Protein AF-A0A3N1X9W5-F1 (afdb_monomer_lite)

Structure (mmCIF, N/CA/C/O backbone):
data_AF-A0A3N1X9W5-F1
#
_entry.id   AF-A0A3N1X9W5-F1
#
loop_
_atom_site.group_PDB
_atom_site.id
_atom_site.type_symbol
_atom_site.label_atom_id
_atom_site.label_alt_id
_atom_site.label_comp_id
_atom_site.label_asym_id
_atom_site.label_entity_id
_atom_site.label_seq_id
_atom_site.pdbx_PDB_ins_code
_atom_site.Cartn_x
_atom_site.Cartn_y
_atom_site.Cartn_z
_atom_site.occupancy
_atom_site.B_iso_or_equiv
_atom_site.auth_seq_id
_atom_site.auth_comp_id
_atom_site.auth_asym_id
_atom_site.auth_atom_id
_atom_site.pdbx_PDB_model_num
ATOM 1 N N . MET A 1 1 ? 20.742 -0.740 -44.675 1.00 38.31 1 MET A N 1
ATOM 2 C CA . MET A 1 1 ? 19.520 -1.118 -43.940 1.00 38.31 1 MET A CA 1
ATOM 3 C C . MET A 1 1 ? 19.762 -0.755 -42.490 1.00 38.31 1 MET A C 1
ATOM 5 O O . MET A 1 1 ? 20.451 -1.487 -41.797 1.00 38.31 1 MET A O 1
ATOM 9 N N . SER A 1 2 ? 19.345 0.444 -42.092 1.00 36.59 2 SER A N 1
ATOM 10 C CA . SER A 1 2 ? 19.542 0.941 -40.730 1.00 36.59 2 SER A CA 1
ATOM 11 C C . SER A 1 2 ? 18.348 0.511 -39.890 1.00 36.59 2 SER A C 1
ATOM 13 O O . SER A 1 2 ? 17.216 0.859 -40.216 1.00 36.59 2 SER A O 1
ATOM 15 N N . HIS A 1 3 ? 18.600 -0.279 -38.849 1.00 39.75 3 HIS A N 1
ATOM 16 C CA . HIS A 1 3 ? 17.602 -0.640 -37.851 1.00 39.75 3 HIS A CA 1
ATOM 17 C C . HIS A 1 3 ? 17.213 0.616 -37.064 1.00 39.75 3 HIS A C 1
ATOM 19 O O . HIS A 1 3 ? 17.999 1.120 -36.265 1.00 39.75 3 HIS A O 1
ATOM 25 N N . HIS A 1 4 ? 16.008 1.134 -37.302 1.00 42.34 4 HIS A N 1
ATOM 26 C CA . HIS A 1 4 ? 15.352 2.012 -36.342 1.00 42.34 4 HIS A CA 1
ATOM 27 C C . HIS A 1 4 ? 14.885 1.138 -35.179 1.00 42.34 4 HIS A C 1
ATOM 29 O O . HIS A 1 4 ? 13.935 0.373 -35.323 1.00 42.34 4 HIS A O 1
ATOM 35 N N . ALA A 1 5 ? 15.582 1.228 -34.047 1.00 46.44 5 ALA A N 1
ATOM 36 C CA . ALA A 1 5 ? 15.042 0.787 -32.774 1.00 46.44 5 ALA A CA 1
ATOM 37 C C . ALA A 1 5 ? 13.840 1.685 -32.454 1.00 46.44 5 ALA A C 1
ATOM 39 O O . ALA A 1 5 ? 13.993 2.882 -32.209 1.00 46.44 5 ALA A O 1
ATOM 40 N N . THR A 1 6 ? 12.638 1.128 -32.549 1.00 42.34 6 THR A N 1
ATOM 41 C CA . THR A 1 6 ? 11.439 1.707 -31.947 1.00 42.34 6 THR A CA 1
ATOM 42 C C . THR A 1 6 ? 11.633 1.719 -30.431 1.00 42.34 6 THR A C 1
ATOM 44 O O . THR A 1 6 ? 12.007 0.678 -29.892 1.00 42.34 6 THR A O 1
ATOM 47 N N . PRO A 1 7 ? 11.433 2.852 -29.736 1.00 47.91 7 PRO A N 1
ATOM 48 C CA . PRO A 1 7 ? 11.461 2.860 -28.278 1.00 47.91 7 PRO A CA 1
ATOM 49 C C . PRO A 1 7 ? 10.363 1.927 -27.747 1.00 47.91 7 PRO A C 1
ATOM 51 O O . PRO A 1 7 ? 9.249 1.943 -28.274 1.00 47.91 7 PRO A O 1
ATOM 54 N N . ASP A 1 8 ? 10.705 1.106 -26.750 1.00 48.34 8 ASP A N 1
ATOM 55 C CA . ASP A 1 8 ? 9.830 0.129 -26.090 1.00 48.34 8 ASP A CA 1
ATOM 56 C C . ASP A 1 8 ? 8.575 0.806 -25.525 1.00 48.34 8 ASP A C 1
ATOM 58 O O . ASP A 1 8 ? 8.561 1.299 -24.395 1.00 48.34 8 ASP A O 1
ATOM 62 N N . CYS A 1 9 ? 7.518 0.829 -26.335 1.00 48.09 9 CYS A N 1
ATOM 63 C CA . CYS A 1 9 ? 6.232 1.443 -26.021 1.00 48.09 9 CYS A CA 1
ATOM 64 C C . CYS A 1 9 ? 5.540 0.767 -24.822 1.00 48.09 9 CYS A C 1
ATOM 66 O O . CYS A 1 9 ? 4.771 1.421 -24.126 1.00 48.09 9 CYS A O 1
ATOM 68 N N . ASP A 1 10 ? 5.868 -0.498 -24.542 1.00 53.59 10 ASP A N 1
ATOM 69 C CA . ASP A 1 10 ? 5.266 -1.287 -23.457 1.00 53.59 10 ASP A CA 1
ATOM 70 C C . ASP A 1 10 ? 5.899 -0.987 -22.084 1.00 53.59 10 ASP A C 1
ATOM 72 O O . ASP A 1 10 ? 5.233 -1.046 -21.053 1.00 53.59 10 ASP A O 1
ATOM 76 N N . SER A 1 11 ? 7.184 -0.612 -22.049 1.00 53.94 11 SER A N 1
ATOM 77 C CA . SER A 1 11 ? 7.917 -0.350 -20.796 1.00 53.94 11 SER A CA 1
ATOM 78 C C . SER A 1 11 ? 7.445 0.916 -20.069 1.00 53.94 11 SER A C 1
ATOM 80 O O . SER A 1 11 ? 7.498 1.001 -18.840 1.00 53.94 11 SER A O 1
ATOM 82 N N . PHE A 1 12 ? 6.973 1.905 -20.831 1.00 57.56 12 PHE A N 1
ATOM 83 C CA . PHE A 1 12 ? 6.525 3.187 -20.297 1.00 57.56 12 PHE A CA 1
ATOM 84 C C . PHE A 1 12 ? 5.140 3.067 -19.641 1.00 57.56 12 PHE A C 1
ATOM 86 O O . PHE A 1 12 ? 4.917 3.649 -18.584 1.00 57.56 12 PHE A O 1
ATOM 93 N N . ASP A 1 13 ? 4.259 2.227 -20.197 1.00 78.81 13 ASP A N 1
ATOM 94 C CA . ASP A 1 13 ? 2.898 2.000 -19.688 1.00 78.81 13 ASP A CA 1
ATOM 95 C C . ASP A 1 13 ? 2.904 1.306 -18.312 1.00 78.81 13 ASP A C 1
ATOM 97 O O . ASP A 1 13 ? 2.225 1.728 -17.374 1.00 78.81 13 ASP A O 1
ATOM 101 N N . VAL A 1 14 ? 3.763 0.294 -18.134 1.00 79.25 14 VAL A N 1
ATOM 102 C CA . VAL A 1 14 ? 3.884 -0.425 -16.852 1.00 79.25 14 VAL A CA 1
ATOM 103 C C . VAL A 1 14 ? 4.400 0.488 -15.736 1.00 79.25 14 VAL A C 1
ATOM 105 O O . VAL A 1 14 ? 3.871 0.460 -14.623 1.00 79.25 14 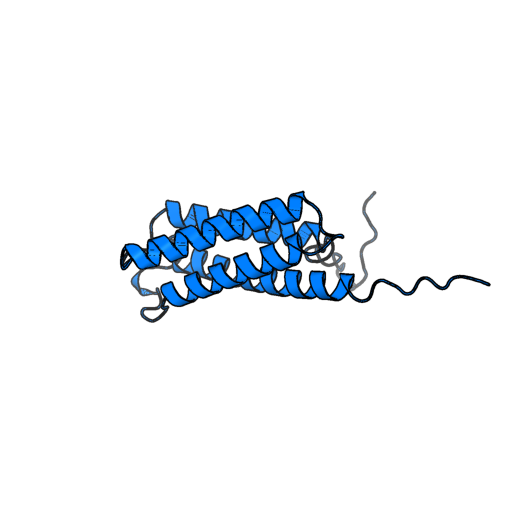VAL A O 1
ATOM 108 N N . ASN A 1 15 ? 5.411 1.313 -16.021 1.00 83.56 15 ASN A N 1
ATOM 109 C CA . ASN A 1 15 ? 5.967 2.241 -15.036 1.00 83.56 15 ASN A CA 1
ATOM 110 C C . ASN A 1 15 ? 4.965 3.336 -14.657 1.00 83.56 15 ASN A C 1
ATOM 112 O O . ASN A 1 15 ? 4.826 3.635 -13.473 1.00 83.56 15 ASN A O 1
ATOM 116 N N . ASP A 1 16 ? 4.232 3.896 -15.621 1.00 86.00 16 ASP A N 1
ATOM 117 C CA . ASP A 1 16 ? 3.215 4.914 -15.351 1.00 86.00 16 ASP A CA 1
ATOM 118 C C . ASP A 1 16 ? 2.066 4.350 -14.500 1.00 86.00 16 ASP A C 1
ATOM 120 O O . ASP A 1 16 ? 1.670 4.962 -13.502 1.00 86.00 16 ASP A O 1
ATOM 124 N N . ALA A 1 17 ? 1.576 3.148 -14.825 1.00 86.25 17 ALA A N 1
ATOM 125 C CA . ALA A 1 17 ? 0.549 2.466 -14.039 1.00 86.25 17 ALA A CA 1
ATOM 126 C C . ALA A 1 17 ? 1.016 2.178 -12.601 1.00 86.25 17 ALA A C 1
ATOM 128 O O . ALA A 1 17 ? 0.269 2.414 -11.647 1.00 86.25 17 ALA A O 1
ATOM 129 N N . LEU A 1 18 ? 2.261 1.717 -12.440 1.00 88.75 18 LEU A N 1
ATOM 130 C CA . LEU A 1 18 ? 2.862 1.435 -11.139 1.00 88.75 18 LEU A CA 1
ATOM 131 C C . LEU A 1 18 ? 3.067 2.715 -10.313 1.00 88.75 18 LEU A C 1
ATOM 133 O O . LEU A 1 18 ? 2.760 2.737 -9.122 1.00 88.75 18 LEU A O 1
ATOM 137 N N . ILE A 1 19 ? 3.521 3.806 -10.938 1.00 90.06 19 ILE A N 1
ATOM 138 C CA . ILE A 1 19 ? 3.667 5.114 -10.282 1.00 90.06 19 ILE A CA 1
ATOM 139 C C . ILE A 1 19 ? 2.314 5.612 -9.769 1.00 90.06 19 ILE A C 1
ATOM 141 O O . ILE A 1 19 ? 2.228 6.071 -8.628 1.00 90.06 19 ILE A O 1
ATOM 145 N N . ILE A 1 20 ? 1.255 5.520 -10.580 1.00 90.62 20 ILE A N 1
ATOM 146 C CA . ILE A 1 20 ? -0.093 5.950 -10.184 1.00 90.62 20 ILE A CA 1
ATOM 147 C C . ILE A 1 20 ? -0.582 5.145 -8.978 1.00 90.62 20 ILE A C 1
ATOM 149 O O . ILE A 1 20 ? -1.015 5.742 -7.988 1.00 90.62 20 ILE A O 1
ATOM 153 N N . ASP A 1 21 ? -0.474 3.816 -9.033 1.00 90.50 21 ASP A N 1
ATOM 154 C CA . ASP A 1 21 ? -0.913 2.937 -7.947 1.00 90.50 21 ASP A CA 1
ATOM 155 C C . ASP A 1 21 ? -0.161 3.242 -6.646 1.00 90.50 21 ASP A C 1
ATOM 157 O O . ASP A 1 21 ? -0.777 3.383 -5.589 1.00 90.50 21 ASP A O 1
ATOM 161 N N . LEU A 1 22 ? 1.161 3.421 -6.715 1.00 91.44 22 LEU A N 1
ATOM 162 C CA . LEU A 1 22 ? 1.989 3.704 -5.543 1.00 91.44 22 LEU A CA 1
ATOM 163 C C . LEU A 1 22 ? 1.756 5.101 -4.967 1.00 91.44 22 LEU A C 1
ATOM 165 O O . LEU A 1 22 ? 1.769 5.263 -3.746 1.00 91.44 22 LEU A O 1
ATOM 169 N N . LEU A 1 23 ? 1.508 6.111 -5.806 1.00 91.50 23 LEU A N 1
ATOM 170 C CA . LEU A 1 23 ? 1.146 7.452 -5.339 1.00 91.50 23 LEU A CA 1
ATOM 171 C C . LEU A 1 23 ? -0.192 7.441 -4.598 1.00 91.50 23 LEU A C 1
ATOM 173 O O . LEU A 1 23 ? -0.302 8.029 -3.519 1.00 91.50 23 LEU A O 1
ATOM 177 N N . GLN A 1 24 ? -1.195 6.757 -5.153 1.00 89.50 24 GLN A N 1
ATOM 178 C CA . GLN A 1 24 ? -2.504 6.621 -4.519 1.00 89.50 24 GLN A CA 1
ATOM 179 C C . GLN A 1 24 ? -2.403 5.829 -3.215 1.00 89.50 24 GLN A C 1
ATOM 181 O O . GLN A 1 24 ? -2.912 6.276 -2.187 1.00 89.50 24 GLN A O 1
ATOM 186 N N . LEU A 1 25 ? -1.710 4.688 -3.237 1.00 91.38 25 LEU A N 1
ATOM 187 C CA . LEU A 1 25 ? -1.517 3.838 -2.067 1.00 91.38 25 LEU A CA 1
ATOM 188 C C . LEU A 1 25 ? -0.816 4.609 -0.947 1.00 91.38 25 LEU A C 1
ATOM 190 O O . LEU A 1 25 ? -1.313 4.649 0.176 1.00 91.38 25 LEU A O 1
ATOM 194 N N . LYS A 1 26 ? 0.279 5.308 -1.264 1.00 91.56 26 LYS A N 1
ATOM 195 C CA . LYS A 1 26 ? 1.000 6.155 -0.309 1.00 91.56 26 LYS A CA 1
ATOM 196 C C . LYS A 1 26 ? 0.099 7.230 0.305 1.00 91.56 26 LYS A C 1
ATOM 198 O O . LYS A 1 26 ? 0.138 7.426 1.516 1.00 91.56 26 LYS A O 1
ATOM 203 N N . ALA A 1 27 ? -0.702 7.927 -0.503 1.00 88.69 27 ALA A N 1
ATOM 204 C CA . ALA A 1 27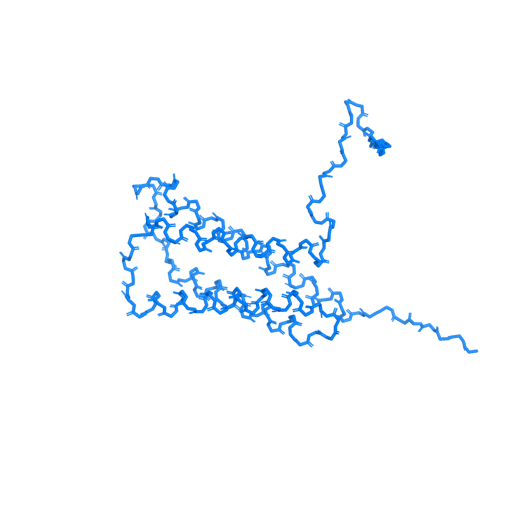 ? -1.589 8.986 -0.017 1.00 88.69 27 ALA A CA 1
ATOM 205 C C . ALA A 1 27 ? -2.672 8.450 0.935 1.00 88.69 27 ALA A C 1
ATOM 207 O O . ALA A 1 27 ? -2.941 9.051 1.978 1.00 88.69 27 ALA A O 1
ATOM 208 N N . VAL A 1 28 ? -3.265 7.301 0.601 1.00 87.62 28 VAL A N 1
ATOM 209 C CA . VAL A 1 28 ? -4.270 6.642 1.442 1.00 87.62 28 VAL A CA 1
ATOM 210 C C . VAL A 1 28 ? -3.650 6.156 2.750 1.00 87.62 28 VAL A C 1
ATOM 212 O O . VAL A 1 28 ? -4.190 6.457 3.811 1.00 87.62 28 VAL A O 1
ATOM 215 N N . LEU A 1 29 ? -2.493 5.490 2.701 1.00 87.38 29 LEU A N 1
ATOM 216 C CA . LEU A 1 29 ? -1.798 5.015 3.901 1.00 87.38 29 LEU A CA 1
ATOM 217 C C . LEU A 1 29 ? -1.375 6.171 4.817 1.00 87.38 29 LEU A C 1
ATOM 219 O O . LEU A 1 29 ? -1.548 6.071 6.027 1.00 87.38 29 LEU A O 1
ATOM 223 N N . ALA A 1 30 ? -0.905 7.291 4.259 1.00 87.00 30 ALA A N 1
ATOM 224 C CA . ALA A 1 30 ? -0.589 8.494 5.034 1.00 87.00 30 ALA A CA 1
ATOM 225 C C . ALA A 1 30 ? -1.833 9.102 5.696 1.00 87.00 30 ALA A C 1
ATOM 227 O O . ALA A 1 30 ? -1.789 9.512 6.854 1.00 87.00 30 ALA A O 1
ATOM 228 N N . THR A 1 31 ? -2.963 9.114 4.985 1.00 84.31 31 THR A N 1
ATOM 229 C CA . THR A 1 31 ? -4.243 9.571 5.546 1.00 84.31 31 THR A CA 1
ATOM 230 C C . THR A 1 31 ? -4.695 8.656 6.681 1.00 84.31 31 THR A C 1
ATOM 232 O O . THR A 1 31 ? -5.144 9.139 7.716 1.00 84.31 31 THR A O 1
ATOM 235 N N . MET A 1 32 ? -4.542 7.339 6.522 1.00 80.69 32 MET A N 1
ATOM 236 C CA . MET A 1 32 ? -4.822 6.380 7.589 1.00 80.69 32 MET A CA 1
ATOM 237 C C . MET A 1 32 ? -3.900 6.592 8.788 1.00 80.69 32 MET A C 1
ATOM 239 O O . MET A 1 32 ? -4.399 6.633 9.905 1.00 80.69 32 MET A O 1
ATOM 243 N N . GLY A 1 33 ? -2.595 6.783 8.569 1.00 78.62 33 GLY A N 1
ATOM 244 C CA . GLY A 1 33 ? -1.632 7.076 9.634 1.00 78.62 33 GLY A CA 1
ATOM 245 C C . GLY A 1 33 ? -2.050 8.302 10.439 1.00 78.62 33 GLY A C 1
ATOM 246 O O . GLY A 1 33 ? -2.186 8.225 11.652 1.00 78.62 33 GLY A O 1
ATOM 247 N N . HIS A 1 34 ? -2.422 9.391 9.766 1.00 78.88 34 HIS A N 1
ATOM 248 C CA . HIS A 1 34 ? -2.908 10.590 10.447 1.00 78.88 34 HIS A CA 1
ATOM 249 C C . HIS A 1 34 ? -4.213 10.358 11.233 1.00 78.88 34 HIS A C 1
ATOM 251 O O . HIS A 1 34 ? -4.331 10.725 12.402 1.00 78.88 34 HIS A O 1
ATOM 257 N N . LEU A 1 35 ? -5.212 9.726 10.605 1.00 74.94 35 LEU A N 1
ATOM 258 C CA . LEU A 1 35 ? -6.527 9.507 11.220 1.00 74.94 35 LEU A CA 1
ATOM 259 C C . LEU A 1 35 ? -6.485 8.533 12.398 1.00 74.94 35 LEU A C 1
ATOM 261 O O . LEU A 1 35 ? -7.359 8.567 13.267 1.00 74.94 35 LEU A O 1
ATOM 265 N N . PHE A 1 36 ? -5.498 7.646 12.423 1.00 71.62 36 PHE A N 1
ATOM 266 C CA . PHE A 1 36 ? -5.541 6.499 13.305 1.00 71.62 36 PHE A CA 1
ATOM 267 C C . PHE A 1 36 ? -4.296 6.281 14.158 1.00 71.62 36 PHE A C 1
ATOM 269 O O . PHE A 1 36 ? -4.465 5.885 15.309 1.00 71.62 36 PHE A O 1
ATOM 276 N N . GLY A 1 37 ? -3.101 6.631 13.684 1.00 65.31 37 GLY A N 1
ATOM 277 C CA . GLY A 1 37 ? -1.807 6.507 14.375 1.00 65.31 37 GLY A CA 1
ATOM 278 C C . GLY A 1 37 ? -1.627 7.416 1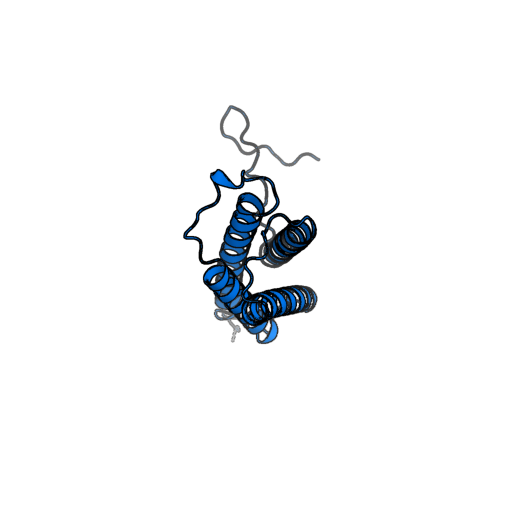5.597 1.00 65.31 37 GLY A C 1
ATOM 279 O O . GLY A 1 37 ? -0.516 7.722 16.003 1.00 65.31 37 GLY A O 1
ATOM 280 N N . GLY A 1 38 ? -2.722 7.879 16.202 1.00 63.84 38 GLY A N 1
ATOM 281 C CA . GLY A 1 38 ? -2.709 8.675 17.428 1.00 63.84 38 GLY A CA 1
ATOM 282 C C . GLY A 1 38 ? -2.634 10.188 17.220 1.00 63.84 38 GLY A C 1
ATOM 283 O O . GLY A 1 38 ? -2.864 10.915 18.182 1.00 63.84 38 GLY A O 1
ATOM 284 N N . GLU A 1 39 ? -2.399 10.674 15.996 1.00 67.19 39 GLU A N 1
ATOM 285 C CA . GLU A 1 39 ? -2.381 12.116 15.698 1.00 67.19 39 GLU A CA 1
ATOM 286 C C . GLU A 1 39 ? -3.784 12.746 15.694 1.00 67.19 39 GLU A C 1
ATOM 288 O O . GLU A 1 39 ? -3.953 13.879 16.143 1.00 67.19 39 GLU A O 1
ATOM 293 N N . CYS A 1 40 ? -4.799 12.017 15.219 1.00 69.06 40 CYS A N 1
ATOM 294 C CA . CYS A 1 40 ? -6.189 12.471 15.215 1.00 69.06 40 CYS A CA 1
ATOM 295 C C . CYS A 1 40 ? -6.919 12.089 16.527 1.00 69.06 40 CYS A C 1
ATOM 297 O O . CYS A 1 40 ? -6.991 10.888 16.867 1.00 69.06 40 CYS A O 1
ATOM 299 N N . PRO A 1 41 ? -7.490 13.077 17.258 1.00 71.25 41 PRO A N 1
ATOM 300 C CA . PRO A 1 41 ? -8.317 12.842 18.441 1.00 71.25 41 PRO A CA 1
ATOM 301 C C . PRO A 1 41 ? -9.460 11.870 18.152 1.00 71.25 41 PRO A C 1
ATOM 303 O O . PRO A 1 41 ? -10.076 11.906 17.091 1.00 71.25 41 PRO A O 1
ATOM 306 N N . ARG A 1 42 ? -9.760 10.976 19.099 1.00 68.06 42 ARG A N 1
ATOM 307 C CA . ARG A 1 42 ? -10.729 9.882 18.903 1.00 68.06 42 ARG A CA 1
ATOM 308 C C . ARG A 1 42 ? -12.128 10.369 18.504 1.00 68.06 42 ARG A C 1
ATOM 310 O O . ARG A 1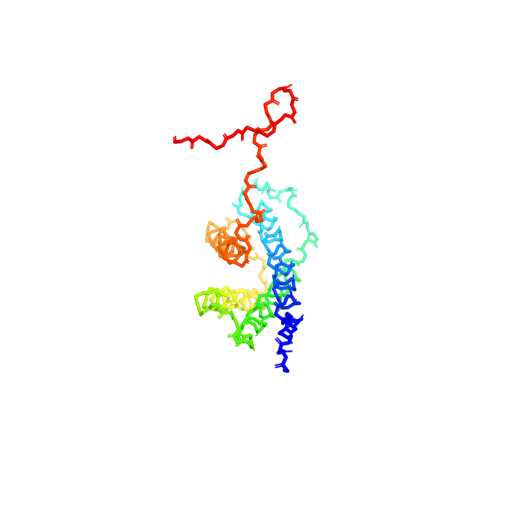 42 ? -12.816 9.671 17.767 1.00 68.06 42 ARG A O 1
ATOM 317 N N . ASP A 1 43 ? -12.540 11.521 19.011 1.00 73.12 43 ASP A N 1
ATOM 318 C CA . ASP A 1 43 ? -13.816 12.190 18.752 1.00 73.12 43 ASP A CA 1
ATOM 319 C C . ASP A 1 43 ? -13.880 12.903 17.392 1.00 73.12 43 ASP A C 1
ATOM 321 O O . ASP A 1 43 ? -14.975 13.159 16.895 1.00 73.12 43 ASP A O 1
ATOM 325 N N . GLU A 1 44 ? -12.731 13.154 16.762 1.00 72.62 44 GLU A N 1
ATOM 326 C CA . GLU A 1 44 ? -12.621 13.702 15.404 1.00 72.62 44 GLU A CA 1
ATOM 327 C C . GLU A 1 44 ? -12.491 12.607 14.332 1.00 72.62 44 GLU A C 1
ATOM 329 O O . GLU A 1 44 ? -12.581 12.886 13.133 1.00 72.62 44 GLU A O 1
ATOM 334 N N . ARG A 1 45 ? -12.308 11.343 14.742 1.00 71.06 45 ARG A N 1
ATOM 335 C CA . ARG A 1 45 ? -12.169 10.227 13.803 1.00 71.06 45 ARG A CA 1
ATOM 336 C C . ARG A 1 45 ? -13.488 9.983 13.069 1.00 71.06 45 ARG A C 1
ATOM 338 O O . ARG A 1 45 ? -14.532 9.855 13.712 1.00 71.06 45 ARG A O 1
ATOM 345 N N . PRO A 1 46 ? -13.460 9.852 11.733 1.00 66.12 46 PRO A N 1
ATOM 346 C CA . PRO A 1 46 ? -14.660 9.589 10.955 1.00 66.12 46 PRO A CA 1
ATOM 347 C C . PRO A 1 46 ? -15.299 8.264 11.386 1.00 66.12 46 PRO A C 1
ATOM 349 O O . PRO A 1 46 ? -14.698 7.201 11.245 1.00 66.12 46 PRO A O 1
ATOM 352 N N . THR A 1 47 ? -16.540 8.326 11.874 1.00 58.62 47 THR A N 1
ATOM 353 C CA . THR A 1 47 ? -17.329 7.143 12.269 1.00 58.62 47 THR A CA 1
ATOM 354 C C . THR A 1 47 ? -17.640 6.223 11.092 1.00 58.62 47 THR A C 1
ATOM 356 O O . THR A 1 47 ? -17.839 5.026 11.284 1.00 58.62 47 THR A O 1
ATOM 359 N N . ASP A 1 48 ? -17.650 6.788 9.883 1.00 56.06 48 ASP A N 1
ATOM 360 C CA . ASP A 1 48 ? -18.092 6.124 8.657 1.00 56.06 48 ASP A CA 1
ATOM 361 C C . ASP A 1 48 ? -16.929 5.660 7.775 1.00 56.06 48 ASP A C 1
ATOM 363 O O . ASP A 1 48 ? -17.160 5.096 6.701 1.00 56.06 48 ASP A O 1
ATOM 367 N N . LEU A 1 49 ? -15.672 5.883 8.191 1.00 59.66 49 LEU A N 1
ATOM 368 C CA . LEU A 1 49 ? -14.551 5.304 7.465 1.00 59.66 49 LEU A CA 1
ATOM 369 C C . LEU A 1 49 ? -14.600 3.794 7.691 1.00 59.66 49 LEU A C 1
ATOM 371 O O . LEU A 1 49 ? -14.154 3.283 8.717 1.00 59.66 49 LEU A O 1
ATOM 375 N N . GLN A 1 50 ? -15.173 3.077 6.722 1.00 66.25 50 GLN A N 1
ATOM 376 C CA . GLN A 1 50 ? -15.109 1.625 6.660 1.00 66.25 50 GLN A CA 1
ATOM 377 C C . GLN A 1 50 ? -13.678 1.250 6.319 1.00 66.25 50 GLN A C 1
ATOM 379 O O . GLN A 1 50 ? -13.324 0.956 5.182 1.00 66.25 50 GLN A O 1
ATOM 384 N N . LEU A 1 51 ? -12.841 1.311 7.335 1.00 71.94 51 LEU A N 1
ATOM 385 C CA . LEU A 1 51 ? -11.463 0.894 7.332 1.00 71.94 51 LEU A CA 1
ATOM 386 C C . LEU A 1 51 ? -11.266 -0.454 6.619 1.00 71.94 51 LEU A C 1
ATOM 388 O O . LEU A 1 51 ? -10.298 -0.600 5.881 1.00 71.94 51 LEU A O 1
ATOM 392 N N . CYS A 1 52 ? -12.210 -1.392 6.755 1.00 73.50 52 CYS A N 1
ATOM 393 C CA . CYS A 1 52 ? -12.215 -2.648 6.006 1.00 73.50 52 CYS A CA 1
ATOM 394 C C . CYS A 1 52 ? -12.114 -2.413 4.492 1.00 73.50 52 CYS A C 1
ATOM 396 O O . CYS A 1 52 ? -11.297 -3.038 3.829 1.00 73.50 52 CYS A O 1
ATOM 398 N N . LEU A 1 53 ? -12.917 -1.499 3.935 1.00 76.44 53 LEU A N 1
ATOM 399 C CA . LEU A 1 53 ? -12.889 -1.175 2.506 1.00 76.44 53 LEU A CA 1
ATOM 400 C C . LEU A 1 53 ? -11.562 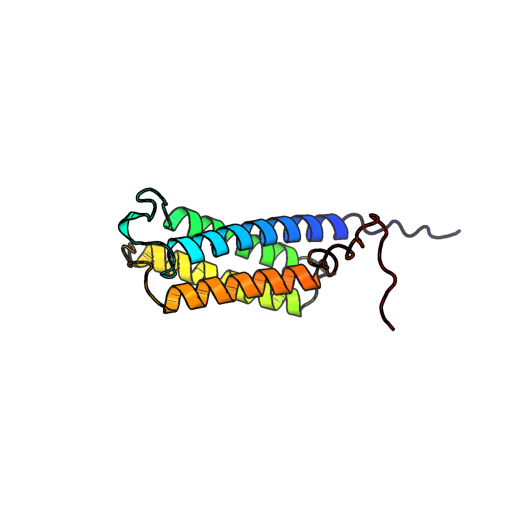-0.535 2.102 1.00 76.44 53 LEU A C 1
ATOM 402 O O . LEU A 1 53 ? -11.050 -0.822 1.022 1.00 76.44 53 LEU A O 1
ATOM 406 N N . VAL A 1 54 ? -11.001 0.315 2.965 1.00 81.19 54 VAL A N 1
ATOM 407 C CA . VAL A 1 54 ? -9.710 0.962 2.705 1.00 81.19 54 VAL A CA 1
ATOM 408 C C . VAL A 1 54 ? -8.582 -0.071 2.711 1.00 81.19 54 VAL A C 1
ATOM 410 O O . VAL A 1 54 ? -7.760 -0.072 1.799 1.00 81.19 54 VAL A O 1
ATOM 413 N N . MET A 1 55 ? -8.584 -0.999 3.670 1.00 83.00 55 MET A N 1
ATOM 414 C CA . MET A 1 55 ? -7.612 -2.092 3.751 1.00 83.00 55 MET A CA 1
ATOM 415 C C . MET A 1 55 ? -7.739 -3.070 2.581 1.00 83.00 55 MET A C 1
ATOM 417 O O . MET A 1 55 ? -6.731 -3.415 1.967 1.00 83.00 55 MET A O 1
ATOM 421 N N . GLN A 1 56 ? -8.962 -3.453 2.207 1.00 85.25 56 GLN A N 1
ATOM 422 C CA . GLN A 1 56 ? -9.222 -4.292 1.033 1.00 85.25 56 GLN A CA 1
ATOM 423 C C . GLN A 1 56 ? -8.754 -3.624 -0.260 1.00 85.25 56 GLN A C 1
ATOM 425 O O . GLN A 1 56 ? -8.191 -4.279 -1.138 1.00 85.25 56 GLN A O 1
ATOM 430 N N . TRP A 1 57 ? -8.999 -2.320 -0.401 1.00 90.00 57 TRP A N 1
ATOM 431 C CA . TRP A 1 57 ? -8.508 -1.558 -1.542 1.00 90.00 57 TRP A CA 1
ATOM 432 C C . TRP A 1 57 ? -6.978 -1.511 -1.550 1.00 90.00 57 TRP A C 1
ATOM 434 O O . TRP A 1 57 ? -6.374 -1.839 -2.568 1.00 90.00 57 TRP A O 1
ATOM 444 N N . ALA A 1 58 ? -6.351 -1.176 -0.419 1.00 89.81 58 ALA A N 1
ATOM 445 C CA . ALA A 1 58 ? -4.900 -1.089 -0.302 1.00 89.81 58 ALA A CA 1
ATOM 446 C C . ALA A 1 58 ? -4.239 -2.435 -0.630 1.00 89.81 58 ALA A C 1
ATOM 448 O O . ALA A 1 58 ? -3.299 -2.475 -1.419 1.00 89.81 58 ALA A O 1
ATOM 449 N N . SER A 1 59 ? -4.790 -3.537 -0.114 1.00 90.75 59 SER A N 1
ATOM 450 C CA . SER A 1 59 ? -4.347 -4.902 -0.407 1.00 90.75 59 SER A CA 1
ATOM 451 C C . SER A 1 59 ? -4.398 -5.232 -1.898 1.00 90.75 59 SER A C 1
ATOM 453 O O . SER A 1 59 ? -3.382 -5.629 -2.469 1.00 90.75 59 SER A O 1
ATOM 455 N N . LYS A 1 60 ? -5.527 -4.972 -2.567 1.00 92.62 60 LYS A N 1
ATOM 456 C CA . LYS A 1 60 ? -5.664 -5.200 -4.016 1.00 92.62 60 LYS A CA 1
ATOM 457 C C . LYS A 1 60 ? -4.715 -4.334 -4.841 1.00 92.62 60 LYS A C 1
ATOM 459 O O . LYS A 1 60 ? -4.173 -4.804 -5.840 1.00 92.62 60 LYS A O 1
ATOM 464 N N . THR A 1 61 ? -4.517 -3.079 -4.444 1.00 92.50 61 THR A N 1
ATOM 465 C CA . THR A 1 61 ? -3.585 -2.162 -5.113 1.00 92.50 61 THR A CA 1
ATOM 466 C C . THR A 1 61 ? -2.139 -2.626 -4.939 1.00 92.50 61 THR A C 1
ATOM 468 O O . THR A 1 61 ? -1.398 -2.660 -5.916 1.00 92.50 61 THR A O 1
ATOM 471 N N . GLY A 1 62 ? -1.748 -3.053 -3.734 1.00 91.81 62 GLY A N 1
ATOM 472 C CA . GLY A 1 62 ? -0.426 -3.623 -3.465 1.00 91.81 62 GLY A CA 1
ATOM 473 C C . GLY A 1 62 ? -0.162 -4.901 -4.265 1.00 91.81 62 GLY A C 1
ATOM 474 O O . GLY A 1 62 ? 0.889 -5.022 -4.890 1.00 91.81 62 GLY A O 1
ATOM 475 N N . GLU A 1 63 ? -1.138 -5.812 -4.326 1.00 94.12 63 GLU A N 1
ATOM 476 C CA . GLU A 1 63 ? -1.038 -7.046 -5.115 1.00 94.12 63 GLU A CA 1
ATOM 477 C C . GLU A 1 63 ? -0.905 -6.753 -6.613 1.00 94.12 63 GLU A C 1
ATOM 479 O O . GLU A 1 63 ? -0.065 -7.339 -7.298 1.00 94.12 63 GLU A O 1
ATOM 484 N N . ARG A 1 64 ? -1.708 -5.818 -7.134 1.00 92.94 64 ARG A N 1
ATOM 485 C CA . ARG A 1 64 ? -1.620 -5.382 -8.531 1.00 92.94 64 ARG A CA 1
ATOM 486 C C . ARG A 1 64 ? -0.257 -4.760 -8.836 1.00 92.94 64 ARG A C 1
ATOM 488 O O . ARG A 1 64 ? 0.336 -5.118 -9.850 1.00 92.94 64 ARG A O 1
ATOM 495 N N . ALA A 1 65 ? 0.239 -3.873 -7.975 1.00 92.06 65 ALA A N 1
ATOM 496 C CA . ALA A 1 65 ? 1.545 -3.236 -8.131 1.00 92.06 65 ALA A CA 1
ATOM 497 C C . ALA A 1 65 ? 2.677 -4.275 -8.158 1.00 92.06 65 ALA A C 1
ATOM 499 O O . ALA A 1 65 ? 3.523 -4.242 -9.051 1.00 92.06 65 ALA A O 1
ATOM 500 N N . TYR A 1 66 ? 2.650 -5.241 -7.234 1.00 94.06 66 TYR A N 1
ATOM 501 C CA . TYR A 1 66 ? 3.597 -6.355 -7.225 1.00 94.06 66 TYR A CA 1
ATOM 502 C C . TYR A 1 66 ? 3.514 -7.185 -8.508 1.00 94.06 66 TYR A C 1
ATOM 504 O O . TYR A 1 66 ? 4.542 -7.451 -9.126 1.00 94.06 66 TYR A O 1
ATOM 512 N N . ARG A 1 67 ? 2.306 -7.552 -8.949 1.00 93.19 67 ARG A N 1
ATOM 513 C CA . ARG A 1 67 ? 2.118 -8.355 -10.161 1.00 93.19 67 ARG A CA 1
ATOM 514 C C . ARG A 1 67 ? 2.688 -7.657 -11.394 1.00 93.19 67 ARG A C 1
ATOM 516 O O . ARG A 1 67 ? 3.497 -8.257 -12.096 1.00 93.19 67 ARG A O 1
ATOM 523 N N . LEU A 1 68 ? 2.342 -6.382 -11.590 1.00 90.94 68 LEU A N 1
ATOM 524 C CA . LEU A 1 68 ? 2.857 -5.551 -12.685 1.00 90.94 68 LEU A CA 1
ATOM 525 C C . LEU A 1 68 ? 4.389 -5.477 -12.683 1.00 90.94 68 LEU A C 1
ATOM 527 O O . LEU A 1 68 ? 5.009 -5.582 -13.738 1.00 90.94 68 LEU A O 1
ATOM 531 N N . ALA A 1 69 ? 5.002 -5.328 -11.507 1.00 90.06 69 ALA A N 1
ATOM 532 C CA . ALA A 1 69 ? 6.453 -5.338 -11.367 1.00 90.06 69 ALA A CA 1
ATOM 533 C C . ALA A 1 69 ? 7.061 -6.715 -11.682 1.00 90.06 69 ALA A C 1
ATOM 535 O O . ALA A 1 69 ? 8.014 -6.796 -12.449 1.00 90.06 69 ALA A O 1
ATOM 536 N N . SER A 1 70 ? 6.483 -7.795 -11.148 1.00 92.31 70 SER A N 1
ATOM 537 C CA . SER A 1 70 ? 7.004 -9.163 -11.290 1.00 92.31 70 SER A CA 1
ATOM 538 C C . SER A 1 70 ? 6.903 -9.728 -12.710 1.00 92.31 70 SER A C 1
ATOM 540 O O . SER A 1 70 ? 7.718 -10.556 -13.108 1.00 92.31 70 SER A O 1
ATOM 542 N N . GLU A 1 71 ? 5.904 -9.289 -13.476 1.00 91.19 71 GLU A N 1
ATOM 543 C CA . GLU A 1 71 ? 5.691 -9.706 -14.865 1.00 91.19 71 GLU A CA 1
ATOM 544 C C . GLU A 1 71 ? 6.505 -8.852 -15.852 1.00 91.19 71 GLU A C 1
ATOM 546 O O . GLU A 1 71 ? 6.609 -9.198 -17.031 1.00 91.19 71 GLU A O 1
ATOM 551 N N . SER A 1 72 ? 7.105 -7.751 -15.384 1.00 86.62 72 SER A N 1
ATOM 552 C CA . SER A 1 72 ? 7.875 -6.829 -16.213 1.00 86.62 72 SER A CA 1
ATOM 553 C C . SER A 1 72 ? 9.354 -7.232 -16.283 1.00 86.62 72 SER A C 1
ATOM 555 O O . SER A 1 72 ? 10.065 -7.162 -15.280 1.00 86.62 72 SER A O 1
ATOM 557 N N . PRO A 1 73 ? 9.880 -7.588 -17.471 1.00 82.00 73 PRO A N 1
ATOM 558 C CA . PRO A 1 73 ? 11.269 -8.024 -17.628 1.00 82.00 73 PRO A CA 1
ATOM 559 C C . PRO A 1 73 ? 12.292 -6.892 -17.446 1.00 82.00 73 PRO A C 1
ATOM 561 O O . PRO A 1 73 ? 13.486 -7.158 -17.342 1.00 82.00 73 PRO A O 1
ATOM 564 N N . SER A 1 74 ? 11.844 -5.633 -17.441 1.00 82.44 74 SER A N 1
ATOM 565 C CA . SER A 1 74 ? 12.690 -4.453 -17.233 1.00 82.44 74 SER A CA 1
ATOM 566 C C . SER A 1 74 ? 12.706 -3.964 -15.783 1.00 82.44 74 SER A C 1
ATOM 568 O O . SER A 1 74 ? 13.369 -2.968 -15.497 1.00 82.44 74 SER A O 1
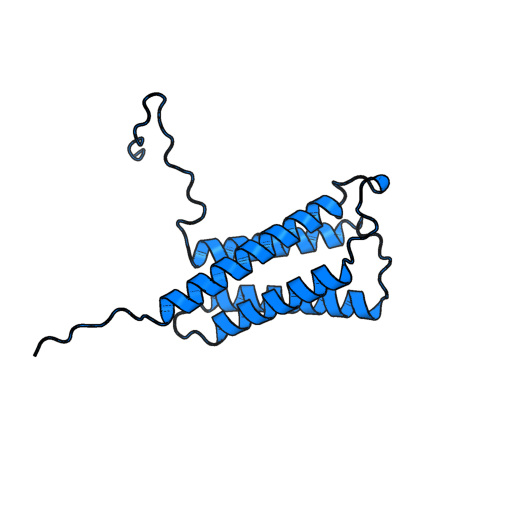ATOM 570 N N . MET A 1 75 ? 11.942 -4.595 -14.889 1.00 86.38 75 MET A N 1
ATOM 571 C CA . MET A 1 75 ? 11.824 -4.152 -13.504 1.00 86.38 75 MET A CA 1
ATOM 572 C C . MET A 1 75 ? 12.989 -4.660 -12.654 1.00 86.38 75 MET A C 1
ATOM 574 O O . MET A 1 75 ? 13.432 -5.798 -12.790 1.00 86.38 75 MET A O 1
ATOM 578 N N . ASP A 1 76 ? 13.472 -3.809 -11.752 1.00 86.88 76 ASP A N 1
ATOM 579 C CA . ASP A 1 76 ? 14.518 -4.171 -10.798 1.00 86.88 76 ASP A CA 1
ATOM 580 C C . ASP A 1 76 ? 13.999 -5.233 -9.803 1.00 86.88 76 ASP A C 1
ATOM 582 O O . ASP A 1 76 ? 12.894 -5.116 -9.255 1.00 86.88 76 ASP A O 1
ATOM 586 N N . GLU A 1 77 ? 14.798 -6.270 -9.542 1.00 88.06 77 GLU A N 1
ATOM 587 C CA . GLU A 1 77 ? 14.481 -7.310 -8.556 1.00 88.06 77 GLU A CA 1
ATOM 588 C C . GLU A 1 77 ? 14.298 -6.726 -7.147 1.00 88.06 77 GLU A C 1
ATOM 590 O O . GLU A 1 77 ? 13.436 -7.189 -6.401 1.00 88.06 77 GLU A O 1
ATOM 595 N N . ALA A 1 78 ? 15.041 -5.674 -6.789 1.00 87.62 78 ALA A N 1
ATOM 596 C CA . ALA A 1 78 ? 14.899 -4.990 -5.507 1.00 87.62 78 ALA A CA 1
ATOM 597 C C . ALA A 1 78 ? 13.547 -4.269 -5.390 1.00 87.62 78 ALA A C 1
ATOM 599 O O . ALA A 1 78 ? 12.901 -4.334 -4.344 1.00 87.62 78 ALA A O 1
ATOM 600 N N . VAL A 1 79 ? 13.081 -3.633 -6.473 1.00 88.62 79 VAL A N 1
ATOM 601 C CA . VAL A 1 79 ? 11.736 -3.032 -6.537 1.00 88.62 79 VAL A CA 1
ATOM 602 C C . VAL A 1 79 ? 10.671 -4.110 -6.388 1.00 88.62 79 VAL A C 1
ATOM 604 O O . VAL A 1 79 ? 9.731 -3.961 -5.609 1.00 88.62 79 VAL A O 1
ATOM 607 N N . THR A 1 80 ? 10.841 -5.219 -7.100 1.00 90.88 80 THR A N 1
ATOM 608 C CA . THR A 1 80 ? 9.910 -6.346 -7.049 1.00 90.88 80 THR A CA 1
ATOM 609 C C . THR A 1 80 ? 9.850 -6.964 -5.647 1.00 90.88 80 THR A C 1
ATOM 611 O O . THR A 1 80 ? 8.760 -7.273 -5.167 1.00 90.88 80 THR A O 1
ATOM 614 N N . GLY A 1 81 ? 10.991 -7.088 -4.962 1.00 90.12 81 GLY A N 1
ATOM 615 C CA . GLY A 1 81 ? 11.076 -7.570 -3.581 1.00 90.12 81 GLY A CA 1
ATOM 616 C C . GLY A 1 81 ? 10.358 -6.661 -2.580 1.00 90.12 81 GLY A C 1
ATOM 617 O O . GLY A 1 81 ? 9.543 -7.141 -1.796 1.00 90.12 81 GLY A O 1
ATOM 618 N N . GLU A 1 82 ? 10.576 -5.348 -2.659 1.00 90.25 82 GLU A N 1
ATOM 619 C CA . GLU A 1 82 ? 9.881 -4.360 -1.816 1.00 90.25 82 GLU A CA 1
ATOM 620 C C . GLU A 1 82 ? 8.355 -4.419 -2.012 1.00 90.25 82 GLU A C 1
ATOM 622 O O . GLU A 1 82 ? 7.585 -4.433 -1.049 1.00 90.25 82 GLU A O 1
ATOM 627 N N . LEU A 1 83 ? 7.897 -4.529 -3.264 1.00 93.06 83 LEU A N 1
ATOM 628 C CA . LEU A 1 83 ? 6.471 -4.647 -3.577 1.00 93.06 83 LEU A CA 1
ATOM 629 C C . LEU A 1 83 ? 5.872 -5.976 -3.105 1.00 93.06 83 LEU A C 1
ATOM 631 O O . LEU A 1 83 ? 4.726 -5.995 -2.655 1.00 93.06 83 LEU A O 1
ATOM 635 N N . MET A 1 84 ? 6.636 -7.069 -3.166 1.00 94.00 84 MET A N 1
ATOM 636 C CA . MET A 1 84 ? 6.225 -8.367 -2.628 1.00 94.00 84 MET A CA 1
ATOM 637 C C . MET A 1 84 ? 5.979 -8.279 -1.118 1.00 94.00 84 MET A C 1
ATOM 639 O O . MET A 1 84 ? 4.933 -8.719 -0.638 1.00 94.00 84 MET A O 1
ATOM 643 N N . GLU A 1 85 ? 6.917 -7.693 -0.370 1.00 90.19 85 GLU A N 1
ATOM 644 C CA . GLU A 1 85 ? 6.806 -7.531 1.083 1.00 90.19 85 GLU A CA 1
ATOM 645 C C . GLU A 1 85 ? 5.623 -6.635 1.460 1.00 90.19 85 GLU A C 1
ATOM 647 O O . GLU A 1 85 ? 4.807 -7.003 2.308 1.00 90.19 85 GLU A O 1
ATOM 652 N N . MET A 1 86 ? 5.472 -5.495 0.781 1.00 91.00 86 MET A N 1
ATOM 653 C CA . MET A 1 86 ? 4.342 -4.591 0.989 1.00 91.00 86 MET A CA 1
ATOM 654 C C . MET A 1 86 ? 3.003 -5.275 0.679 1.00 91.00 86 MET A C 1
ATOM 656 O O . MET A 1 86 ? 2.062 -5.172 1.467 1.00 91.00 86 MET A O 1
ATOM 660 N N . SER A 1 87 ? 2.912 -6.012 -0.434 1.00 92.25 87 SER A N 1
ATOM 661 C CA . SER A 1 87 ? 1.711 -6.772 -0.794 1.00 92.25 87 SER A CA 1
ATOM 662 C C . SER A 1 87 ? 1.378 -7.829 0.259 1.00 92.25 87 SER A C 1
ATOM 664 O O . SER A 1 87 ? 0.214 -7.973 0.634 1.00 92.25 87 SER A O 1
ATOM 666 N N . ALA A 1 88 ? 2.377 -8.565 0.754 1.00 89.50 88 ALA A N 1
ATOM 667 C CA . ALA A 1 88 ? 2.183 -9.589 1.775 1.00 89.50 88 ALA A CA 1
ATOM 668 C C . ALA A 1 88 ? 1.682 -8.990 3.098 1.00 89.50 88 ALA A C 1
ATOM 670 O O . ALA A 1 88 ? 0.759 -9.532 3.709 1.00 89.50 88 ALA A O 1
ATOM 671 N N . LEU A 1 89 ? 2.241 -7.852 3.518 1.00 87.81 89 LEU A N 1
ATOM 672 C CA . LEU A 1 89 ? 1.808 -7.145 4.723 1.00 87.81 89 LEU A CA 1
ATOM 673 C C . LEU A 1 89 ? 0.376 -6.617 4.593 1.00 87.81 89 LEU A C 1
ATOM 675 O O . LEU A 1 89 ? -0.430 -6.823 5.498 1.00 87.81 89 LEU A O 1
ATOM 679 N N . LEU A 1 90 ? 0.018 -6.009 3.460 1.00 89.06 90 LEU A N 1
ATOM 680 C CA . LEU A 1 90 ? -1.343 -5.517 3.232 1.00 89.06 90 LEU A CA 1
ATOM 681 C C . LEU A 1 90 ? -2.375 -6.652 3.191 1.00 89.06 90 LEU A C 1
ATOM 683 O O . LEU A 1 90 ? -3.456 -6.513 3.760 1.00 89.06 90 LEU A O 1
ATOM 687 N N . LEU A 1 91 ? -2.040 -7.786 2.564 1.00 88.75 91 LEU A N 1
ATOM 688 C CA . LEU A 1 91 ? -2.864 -9.000 2.593 1.00 88.75 91 LEU A CA 1
ATOM 689 C C . LEU A 1 91 ? -3.035 -9.538 4.016 1.00 88.75 91 LEU A C 1
ATOM 691 O O . LEU A 1 91 ? -4.143 -9.903 4.407 1.00 88.75 91 LEU A O 1
ATOM 695 N N . LEU A 1 92 ? -1.961 -9.564 4.810 1.00 84.25 92 LEU A N 1
ATOM 696 C CA . LEU A 1 92 ? -2.029 -9.981 6.208 1.00 84.25 92 LEU A CA 1
ATOM 697 C C . LEU A 1 92 ? -2.941 -9.053 7.017 1.00 84.25 92 LEU A C 1
ATOM 699 O O . LEU A 1 92 ? -3.750 -9.538 7.807 1.00 84.25 92 LEU A O 1
ATOM 703 N N . MET A 1 93 ? -2.843 -7.739 6.814 1.00 80.62 93 MET A N 1
ATOM 704 C CA . MET A 1 93 ? -3.688 -6.766 7.502 1.00 80.62 93 MET A CA 1
ATOM 705 C C . MET A 1 93 ? -5.160 -6.890 7.091 1.00 80.62 93 MET A C 1
ATOM 707 O O . MET A 1 93 ? -6.019 -6.857 7.966 1.00 80.62 93 MET A O 1
ATOM 711 N N . ASP A 1 94 ? -5.467 -7.094 5.806 1.00 83.75 94 ASP A N 1
ATOM 712 C CA . ASP A 1 94 ? -6.840 -7.329 5.330 1.00 83.75 94 ASP A CA 1
ATOM 713 C C . ASP A 1 94 ? -7.433 -8.631 5.898 1.00 83.75 94 ASP A C 1
ATOM 715 O O . ASP A 1 94 ? -8.546 -8.651 6.435 1.00 83.75 94 ASP A O 1
ATOM 719 N N . ALA A 1 95 ? -6.659 -9.721 5.872 1.00 80.75 95 ALA A N 1
ATOM 720 C CA . ALA A 1 95 ? -7.072 -11.004 6.432 1.00 80.75 95 ALA A CA 1
ATOM 721 C C . ALA A 1 95 ? -7.289 -10.923 7.950 1.00 80.75 95 ALA A C 1
ATOM 723 O O . ALA A 1 95 ? -8.280 -11.440 8.466 1.00 80.75 95 ALA A O 1
ATOM 724 N N . THR A 1 96 ? -6.392 -10.240 8.665 1.00 75.69 96 THR A N 1
ATOM 725 C CA . THR A 1 96 ? -6.484 -10.043 10.119 1.00 75.69 96 THR A CA 1
ATOM 726 C C . THR A 1 96 ? -7.684 -9.171 10.472 1.00 75.69 96 THR A C 1
ATOM 728 O O . THR A 1 96 ? -8.467 -9.531 11.351 1.00 75.69 96 THR A O 1
ATOM 731 N N . HIS A 1 97 ? -7.890 -8.082 9.729 1.00 71.44 97 HIS A N 1
ATOM 732 C CA . HIS A 1 97 ? -9.056 -7.219 9.866 1.00 71.44 97 HIS A CA 1
ATOM 733 C C . HIS A 1 97 ? -10.360 -8.005 9.668 1.00 71.44 97 HIS A C 1
ATOM 735 O O . HIS A 1 97 ? -11.294 -7.877 10.461 1.00 71.44 97 HIS A O 1
ATOM 741 N N . SER A 1 98 ? -10.421 -8.832 8.621 1.00 71.81 98 SER A N 1
ATOM 742 C CA . SER A 1 98 ? -11.584 -9.663 8.299 1.00 71.81 98 SER A CA 1
ATOM 743 C C . SER A 1 98 ? -11.838 -10.759 9.340 1.00 71.81 98 SER A C 1
ATOM 745 O O . SER A 1 98 ? -12.989 -11.046 9.659 1.00 71.81 98 SER A O 1
ATOM 747 N N . ALA A 1 99 ? -10.784 -11.370 9.888 1.00 67.62 99 ALA A N 1
ATOM 748 C CA . ALA A 1 99 ? -10.892 -12.466 10.851 1.00 67.62 99 ALA A CA 1
ATOM 749 C C . ALA A 1 99 ? -11.269 -12.004 12.266 1.00 67.62 99 ALA A C 1
ATOM 751 O O . ALA A 1 99 ? -11.929 -12.742 12.997 1.00 67.62 99 ALA A O 1
ATOM 752 N N . LEU A 1 100 ? -10.839 -10.807 12.663 1.00 61.72 100 LEU A N 1
ATOM 753 C CA . LEU A 1 100 ? -11.009 -10.299 14.024 1.00 61.72 100 LEU A CA 1
ATOM 754 C C . LEU A 1 100 ? -12.212 -9.351 14.185 1.00 61.72 100 LEU A C 1
ATOM 756 O O . LEU A 1 100 ? -12.361 -8.786 15.266 1.00 61.72 100 LEU A O 1
ATOM 760 N N . ASP A 1 101 ? -13.045 -9.171 13.143 1.00 59.22 101 ASP A N 1
ATOM 761 C CA . ASP A 1 101 ? -14.167 -8.205 13.106 1.00 59.22 101 ASP A CA 1
ATOM 762 C C . ASP A 1 101 ? -13.756 -6.872 13.754 1.00 59.22 101 ASP A C 1
ATOM 764 O O . ASP A 1 101 ? -14.374 -6.384 14.704 1.00 59.22 101 ASP A O 1
ATOM 768 N N . MET A 1 102 ? -12.574 -6.386 13.347 1.00 52.88 102 MET A N 1
ATOM 769 C CA . MET A 1 102 ? -11.777 -5.481 14.167 1.00 52.88 102 MET A CA 1
ATOM 770 C C . MET A 1 102 ? -12.504 -4.162 14.425 1.00 52.88 102 MET A C 1
ATOM 772 O O . MET A 1 102 ? -12.347 -3.185 13.705 1.00 52.88 102 MET A O 1
ATOM 776 N N . ARG A 1 103 ? -13.142 -4.083 15.594 1.00 50.00 103 ARG A N 1
ATOM 777 C CA . ARG A 1 103 ? -13.209 -2.865 16.410 1.00 50.00 103 ARG A CA 1
ATOM 778 C C . ARG A 1 103 ? -11.875 -2.597 17.111 1.00 50.00 103 ARG A C 1
ATOM 780 O O . ARG A 1 103 ? -11.874 -2.056 18.215 1.00 50.00 103 ARG A O 1
ATOM 787 N N . ILE A 1 104 ? -10.751 -3.046 16.547 1.00 49.19 104 ILE A N 1
ATOM 788 C CA . ILE A 1 104 ? -9.448 -2.703 17.108 1.00 49.19 104 ILE A CA 1
ATOM 789 C C . ILE A 1 104 ? -9.376 -1.190 17.060 1.00 49.19 104 ILE A C 1
ATOM 791 O O . ILE A 1 104 ? -9.490 -0.578 15.998 1.00 49.19 104 ILE A O 1
ATOM 795 N N . GLU A 1 105 ? -9.304 -0.592 18.246 1.00 52.38 105 GLU A N 1
ATOM 796 C CA . GLU A 1 105 ? -9.019 0.818 18.380 1.00 52.38 105 GLU A CA 1
ATOM 797 C C . GLU A 1 105 ? -7.698 1.028 17.665 1.00 52.38 105 GLU A C 1
ATOM 799 O O . GLU A 1 105 ? -6.647 0.592 18.117 1.00 52.38 105 GLU A O 1
ATOM 804 N N . PHE A 1 106 ? -7.775 1.664 16.506 1.00 53.28 106 PHE A N 1
ATOM 805 C CA . PHE A 1 106 ? -6.662 1.936 15.608 1.00 53.28 106 PHE A CA 1
ATOM 806 C C . PHE A 1 106 ? -5.543 2.788 16.241 1.00 53.28 106 PHE A C 1
ATOM 808 O O . PHE A 1 106 ? -4.607 3.161 15.556 1.00 53.28 106 PHE A O 1
ATOM 815 N N . SER A 1 107 ? -5.648 3.082 17.542 1.00 53.59 107 SER A N 1
ATOM 816 C CA . SER A 1 107 ? -4.741 3.858 18.381 1.00 53.59 107 SER A CA 1
ATOM 817 C C . SER A 1 107 ? -3.537 3.079 18.911 1.00 53.59 107 SER A C 1
ATOM 819 O O . SER A 1 107 ? -2.941 3.522 19.889 1.00 53.59 107 SER A O 1
ATOM 821 N N . ASP A 1 108 ? -3.218 1.911 18.359 1.00 57.56 108 ASP A N 1
ATOM 822 C CA . ASP A 1 108 ? -2.059 1.148 18.817 1.00 57.56 108 ASP A CA 1
ATOM 823 C C . ASP A 1 108 ? -0.801 1.627 18.077 1.00 57.56 108 ASP A C 1
ATOM 825 O O . ASP A 1 108 ? -0.791 1.688 16.845 1.00 57.56 108 ASP A O 1
ATOM 829 N N . GLU A 1 109 ? 0.267 1.942 18.816 1.00 63.22 109 GLU A N 1
ATOM 830 C CA . GLU A 1 109 ? 1.571 2.392 18.282 1.00 63.22 109 GLU A CA 1
ATOM 831 C C . GLU A 1 109 ? 2.133 1.408 17.234 1.00 63.22 109 GLU A C 1
ATOM 833 O O . GLU A 1 109 ? 2.891 1.769 16.335 1.00 63.22 109 GLU A O 1
ATOM 838 N N . ILE A 1 110 ? 1.711 0.146 17.320 1.00 66.94 110 ILE A N 1
ATOM 839 C CA . ILE A 1 110 ? 2.052 -0.928 16.388 1.00 66.94 110 ILE A CA 1
ATOM 840 C C . ILE A 1 110 ? 1.487 -0.664 14.982 1.00 66.94 110 ILE A C 1
ATOM 842 O O . ILE A 1 110 ? 2.191 -0.856 13.990 1.00 66.94 110 ILE A O 1
ATOM 846 N N . MET A 1 111 ? 0.229 -0.226 14.874 1.00 72.50 111 MET A N 1
ATOM 847 C CA . MET A 1 111 ? -0.413 0.042 13.581 1.00 72.50 111 MET A CA 1
ATOM 848 C C . MET A 1 111 ? 0.177 1.270 12.900 1.00 72.50 111 MET A C 1
ATOM 850 O O . MET A 1 111 ? 0.352 1.258 11.681 1.00 72.50 111 MET A O 1
ATOM 854 N N . ASP A 1 112 ? 0.530 2.285 13.686 1.00 74.75 112 ASP A N 1
ATOM 855 C CA . ASP A 1 112 ? 1.265 3.447 13.197 1.00 74.75 112 ASP A CA 1
ATOM 856 C C . ASP A 1 112 ? 2.601 3.016 12.576 1.00 74.75 112 ASP A C 1
ATOM 858 O O . ASP A 1 112 ? 2.853 3.277 11.402 1.00 74.75 112 ASP A O 1
ATOM 862 N N . GLY A 1 113 ? 3.385 2.200 13.291 1.00 77.50 113 GLY A N 1
ATOM 863 C CA . GLY A 1 113 ? 4.643 1.653 12.776 1.00 77.50 113 GLY A CA 1
ATOM 864 C C . GLY A 1 113 ? 4.501 0.871 11.461 1.00 77.50 113 GLY A C 1
ATOM 865 O O . GLY A 1 113 ? 5.347 1.003 10.572 1.00 77.50 113 GLY A O 1
ATOM 866 N N . TYR A 1 114 ? 3.428 0.088 11.294 1.00 78.81 114 TYR A N 1
ATOM 867 C CA . TYR A 1 114 ? 3.155 -0.616 10.034 1.00 78.81 114 TYR A CA 1
ATOM 868 C C . TYR A 1 114 ? 2.798 0.337 8.889 1.00 78.81 114 TYR A C 1
ATOM 870 O O . TYR A 1 114 ? 3.326 0.186 7.783 1.00 78.81 114 TYR A O 1
ATOM 878 N N . LEU A 1 115 ? 1.923 1.316 9.133 1.00 82.25 115 LEU A N 1
ATOM 879 C CA . LEU A 1 115 ? 1.539 2.311 8.128 1.00 82.25 115 LEU A CA 1
ATOM 880 C C . LEU A 1 115 ? 2.756 3.128 7.684 1.00 82.25 115 LEU A C 1
ATOM 882 O O . LEU A 1 115 ? 2.996 3.274 6.484 1.00 82.25 115 LEU A O 1
ATOM 886 N N . ASP A 1 116 ? 3.577 3.559 8.637 1.00 84.12 116 ASP A N 1
ATOM 887 C CA . ASP A 1 116 ? 4.788 4.336 8.391 1.00 84.12 116 ASP A CA 1
ATOM 888 C C . ASP A 1 116 ? 5.823 3.541 7.573 1.00 84.12 116 ASP A C 1
ATOM 890 O O . ASP A 1 116 ? 6.418 4.051 6.615 1.00 84.12 116 ASP A O 1
ATOM 894 N N . ALA A 1 117 ? 5.990 2.249 7.877 1.00 84.88 117 ALA A N 1
ATOM 895 C CA . ALA A 1 117 ? 6.845 1.350 7.105 1.00 84.88 117 ALA A CA 1
ATOM 896 C C . ALA A 1 117 ? 6.365 1.191 5.651 1.00 84.88 117 ALA A C 1
ATOM 898 O O . ALA A 1 117 ? 7.180 1.277 4.725 1.00 84.88 117 ALA A O 1
ATOM 899 N N . MET A 1 118 ? 5.057 1.021 5.428 1.00 87.56 118 MET A N 1
ATOM 900 C CA . MET A 1 118 ? 4.485 0.884 4.082 1.00 87.56 118 MET A CA 1
ATOM 901 C C . MET A 1 118 ? 4.565 2.187 3.276 1.00 87.56 118 MET A C 1
ATOM 903 O O . MET A 1 118 ? 4.909 2.154 2.094 1.00 87.56 118 MET A O 1
ATOM 907 N N . ILE A 1 119 ? 4.341 3.347 3.905 1.00 88.50 119 ILE A N 1
ATOM 908 C CA . ILE A 1 119 ? 4.526 4.666 3.273 1.00 88.50 119 ILE A CA 1
ATOM 909 C C . ILE A 1 119 ? 5.970 4.824 2.787 1.00 88.50 119 ILE A C 1
ATOM 911 O O . ILE A 1 119 ? 6.208 5.265 1.657 1.00 88.50 119 ILE A O 1
ATOM 915 N N . ARG A 1 120 ? 6.944 4.448 3.627 1.00 89.44 120 ARG A N 1
ATOM 916 C CA . ARG A 1 120 ? 8.368 4.502 3.274 1.00 89.44 120 ARG A CA 1
ATOM 917 C C . ARG A 1 120 ? 8.722 3.516 2.168 1.00 89.44 120 ARG A C 1
ATOM 919 O O . ARG A 1 120 ? 9.510 3.879 1.302 1.00 89.44 120 ARG A O 1
ATOM 926 N N . CYS A 1 121 ? 8.153 2.310 2.175 1.00 88.75 121 CYS A N 1
ATOM 927 C CA . CYS A 1 121 ? 8.324 1.336 1.096 1.00 88.75 121 CYS A CA 1
ATOM 928 C C . CYS A 1 121 ? 7.827 1.906 -0.242 1.00 88.75 121 CYS A C 1
ATOM 930 O O . CYS A 1 121 ? 8.616 2.051 -1.175 1.00 88.75 121 CYS A O 1
ATOM 932 N N . ALA A 1 122 ? 6.569 2.360 -0.302 1.00 89.75 122 ALA A N 1
ATOM 933 C CA . ALA A 1 122 ? 6.002 2.973 -1.502 1.00 89.75 122 ALA A CA 1
ATOM 934 C C . ALA A 1 122 ? 6.839 4.170 -1.986 1.00 89.75 122 ALA A C 1
ATOM 936 O O . ALA A 1 122 ? 7.060 4.337 -3.184 1.00 89.75 122 ALA A O 1
ATOM 937 N N . GLN A 1 123 ? 7.360 4.985 -1.062 1.00 89.12 123 GLN A N 1
ATOM 938 C CA . GLN A 1 123 ? 8.252 6.087 -1.409 1.00 89.12 123 GLN A CA 1
ATOM 939 C C . GLN A 1 123 ? 9.589 5.623 -2.003 1.00 89.12 123 GLN A C 1
ATOM 941 O O . GLN A 1 123 ? 9.985 6.166 -3.031 1.00 89.12 123 GLN A O 1
ATOM 946 N N . ARG A 1 124 ? 10.264 4.632 -1.403 1.00 88.69 124 ARG A N 1
ATOM 947 C CA . ARG A 1 124 ? 11.517 4.082 -1.948 1.00 88.69 124 ARG A CA 1
ATOM 948 C C . ARG A 1 124 ? 11.310 3.537 -3.357 1.00 88.69 124 ARG A C 1
ATOM 950 O O . ARG A 1 124 ? 12.099 3.837 -4.245 1.00 88.69 124 ARG A O 1
ATOM 957 N N . VAL A 1 125 ? 10.226 2.794 -3.579 1.00 88.69 125 VAL A N 1
ATOM 958 C CA . VAL A 1 125 ? 9.918 2.245 -4.904 1.00 88.69 125 VAL A CA 1
ATOM 959 C C . VAL A 1 125 ? 9.666 3.361 -5.924 1.00 88.69 125 VAL A C 1
ATOM 961 O O . VAL A 1 125 ? 10.230 3.331 -7.017 1.00 88.69 125 VAL A O 1
ATOM 964 N N . LEU A 1 126 ? 8.893 4.389 -5.560 1.00 89.25 126 LEU A N 1
ATOM 965 C CA . LEU A 1 126 ? 8.664 5.557 -6.419 1.00 89.25 126 LEU A CA 1
ATOM 966 C C . LEU A 1 126 ? 9.964 6.303 -6.761 1.00 89.25 126 LEU A C 1
ATOM 968 O O . LEU A 1 126 ? 10.130 6.738 -7.897 1.00 89.25 126 LEU A O 1
ATOM 972 N N . GLU A 1 127 ? 10.883 6.446 -5.804 1.00 88.62 127 GLU A N 1
ATOM 973 C CA . GLU A 1 127 ? 12.193 7.075 -6.021 1.00 88.62 127 GLU A CA 1
ATOM 974 C C . GLU A 1 127 ? 13.088 6.253 -6.958 1.00 88.62 127 GLU A C 1
ATOM 976 O O . GLU A 1 127 ? 13.834 6.837 -7.744 1.00 88.62 127 GLU A O 1
ATOM 981 N N . THR A 1 128 ? 12.988 4.923 -6.924 1.00 86.94 128 THR A N 1
ATOM 982 C CA . THR A 1 128 ? 13.734 4.035 -7.826 1.00 86.94 128 THR A CA 1
ATOM 983 C C . THR A 1 128 ? 13.191 4.083 -9.254 1.00 86.94 128 THR A C 1
ATOM 985 O O . THR A 1 128 ? 13.969 4.217 -10.197 1.00 86.94 128 THR A O 1
ATOM 988 N N . ILE A 1 129 ? 11.866 4.025 -9.428 1.00 84.88 129 ILE A N 1
ATOM 989 C CA . ILE A 1 129 ? 11.228 4.044 -10.757 1.00 84.88 129 ILE A CA 1
ATOM 990 C C . ILE A 1 129 ? 11.307 5.444 -11.378 1.00 84.88 129 ILE A C 1
ATOM 992 O O . ILE A 1 129 ? 11.529 5.591 -12.579 1.00 84.88 129 ILE A O 1
ATOM 996 N N . ASN A 1 130 ? 11.142 6.492 -10.566 1.00 84.00 130 ASN A N 1
ATOM 997 C CA . ASN A 1 130 ? 11.184 7.876 -11.021 1.00 84.00 130 ASN A CA 1
ATOM 998 C C . ASN A 1 130 ? 11.982 8.773 -10.053 1.00 84.00 130 ASN A C 1
ATOM 1000 O O . ASN A 1 130 ? 11.407 9.520 -9.254 1.00 84.00 130 ASN A O 1
ATOM 1004 N N . PRO A 1 131 ? 13.323 8.806 -10.181 1.00 79.12 131 PRO A N 1
ATOM 1005 C CA . PRO A 1 131 ? 14.199 9.612 -9.322 1.00 79.12 131 PRO A CA 1
ATOM 1006 C C . PRO A 1 131 ? 13.941 11.127 -9.387 1.00 79.12 131 PRO A C 1
ATOM 1008 O O . PRO A 1 131 ? 14.445 11.890 -8.560 1.00 79.12 131 PRO A O 1
ATOM 1011 N N . GLY A 1 132 ? 13.205 11.595 -10.402 1.00 74.75 132 GLY A N 1
ATOM 1012 C CA . GLY A 1 132 ? 12.828 12.997 -10.576 1.00 74.75 132 GLY A CA 1
ATOM 1013 C C . GLY A 1 132 ? 11.570 13.405 -9.808 1.00 74.75 132 GLY A C 1
ATOM 1014 O O . GLY A 1 132 ? 11.381 14.598 -9.582 1.00 74.75 132 GLY A O 1
ATOM 1015 N N . LEU A 1 133 ? 10.748 12.444 -9.373 1.00 73.06 133 LEU A N 1
ATOM 1016 C CA . LEU A 1 133 ? 9.404 12.681 -8.834 1.00 73.06 133 LEU A CA 1
ATOM 1017 C C . LEU A 1 133 ? 9.404 13.540 -7.556 1.00 73.06 133 LEU A C 1
ATOM 1019 O O . LEU A 1 133 ? 8.499 14.344 -7.348 1.00 73.06 133 LEU A O 1
ATOM 1023 N N . PHE A 1 134 ? 10.442 13.408 -6.724 1.00 66.75 134 PHE A N 1
ATOM 1024 C CA . PHE A 1 134 ? 10.586 14.144 -5.460 1.00 66.75 134 PHE A CA 1
ATOM 1025 C C . PHE A 1 134 ? 11.784 15.097 -5.435 1.00 66.75 134 PHE A C 1
ATOM 1027 O O . PHE A 1 134 ? 12.128 15.637 -4.377 1.00 66.75 134 PHE A O 1
ATOM 1034 N N . ARG A 1 135 ? 12.441 15.343 -6.579 1.00 62.00 135 ARG A N 1
ATOM 1035 C CA . ARG A 1 135 ? 13.479 16.378 -6.626 1.00 62.00 135 ARG A CA 1
ATOM 1036 C C . ARG A 1 135 ? 12.834 17.710 -6.269 1.00 62.00 135 ARG A C 1
ATOM 1038 O O . ARG A 1 135 ? 11.881 18.138 -6.916 1.00 62.00 135 ARG A O 1
ATOM 1045 N N . ARG A 1 136 ? 13.369 18.361 -5.226 1.00 51.28 136 ARG A N 1
ATOM 1046 C CA . ARG A 1 136 ? 12.987 19.729 -4.851 1.00 51.28 136 ARG A CA 1
ATOM 1047 C C . ARG A 1 136 ? 12.905 20.575 -6.126 1.00 51.28 136 ARG A C 1
ATOM 1049 O O . ARG A 1 136 ? 13.849 20.508 -6.921 1.00 51.28 136 ARG A O 1
ATOM 1056 N N . PRO A 1 137 ? 11.846 21.386 -6.310 1.00 50.53 137 PRO A N 1
ATOM 1057 C CA . PRO A 1 137 ? 11.841 22.348 -7.397 1.00 50.53 137 PRO A CA 1
ATOM 1058 C C . PRO A 1 137 ? 13.127 23.178 -7.299 1.00 50.53 137 PRO A C 1
ATOM 1060 O O . PRO A 1 137 ? 13.591 23.438 -6.176 1.00 50.53 137 PRO A O 1
ATOM 1063 N N . PRO A 1 138 ? 13.741 23.560 -8.435 1.00 53.34 138 PRO A N 1
ATOM 1064 C CA . PRO A 1 138 ? 14.909 24.424 -8.398 1.00 53.34 138 PRO A CA 1
ATOM 1065 C C . PRO A 1 138 ? 14.565 25.613 -7.506 1.00 53.34 138 PRO A C 1
ATOM 1067 O O . PRO A 1 138 ? 13.502 26.215 -7.666 1.00 53.34 138 PRO A O 1
ATOM 1070 N N . ARG A 1 139 ? 15.420 25.903 -6.514 1.00 52.12 139 ARG A N 1
ATOM 1071 C CA . ARG A 1 139 ? 15.266 27.098 -5.682 1.00 52.12 139 ARG A CA 1
ATOM 1072 C C . ARG A 1 139 ? 15.253 28.285 -6.636 1.00 52.12 139 ARG A C 1
ATOM 1074 O O . ARG A 1 139 ? 16.304 28.690 -7.128 1.00 52.12 139 ARG A O 1
ATOM 1081 N N . LEU A 1 140 ? 14.060 28.795 -6.926 1.00 55.81 140 LEU A N 1
ATOM 1082 C CA . LEU A 1 140 ? 13.897 30.055 -7.619 1.00 55.81 140 LEU A CA 1
ATOM 1083 C C . LEU A 1 140 ? 14.464 31.099 -6.663 1.00 55.81 140 LEU A C 1
ATOM 1085 O O . LEU A 1 140 ? 13.995 31.252 -5.533 1.00 55.81 140 LEU A O 1
ATOM 1089 N N . ASN A 1 141 ? 15.536 31.764 -7.077 1.00 55.62 141 ASN A N 1
ATOM 1090 C CA . ASN A 1 141 ? 15.970 32.970 -6.385 1.00 55.62 141 ASN A CA 1
ATOM 1091 C C . ASN A 1 141 ? 14.860 34.034 -6.513 1.00 55.62 141 ASN A C 1
ATOM 1093 O O . ASN A 1 141 ? 13.967 33.908 -7.351 1.00 55.62 141 ASN A O 1
ATOM 1097 N N . ALA A 1 142 ? 14.898 35.091 -5.694 1.00 56.44 142 ALA A N 1
ATOM 1098 C CA . ALA A 1 142 ? 13.856 36.133 -5.635 1.00 56.44 142 ALA A CA 1
ATOM 1099 C C . ALA A 1 142 ? 13.561 36.849 -6.979 1.00 56.44 142 ALA A C 1
ATOM 1101 O O . ALA A 1 142 ? 12.664 37.681 -7.048 1.00 56.44 142 ALA A O 1
ATOM 1102 N N . SER A 1 143 ? 14.301 36.517 -8.042 1.00 65.12 143 SER A N 1
ATOM 1103 C CA . SER A 1 143 ? 14.136 37.016 -9.404 1.00 65.12 143 SER A CA 1
ATOM 1104 C C . SER A 1 143 ? 13.529 35.989 -10.380 1.00 65.12 143 SER A C 1
ATOM 1106 O O . SER A 1 143 ? 13.462 36.269 -11.574 1.00 65.12 143 SER A O 1
ATOM 1108 N N . GLY A 1 144 ? 13.109 34.806 -9.912 1.00 53.78 144 GLY A N 1
ATOM 1109 C CA . GLY A 1 144 ? 12.456 33.782 -10.738 1.00 53.78 144 GLY A CA 1
ATOM 1110 C C . GLY A 1 144 ? 13.390 32.988 -11.660 1.00 53.78 144 GLY A C 1
ATOM 1111 O O . GLY A 1 144 ? 12.907 32.309 -12.562 1.00 53.78 144 GLY A O 1
ATOM 1112 N N . ALA A 1 145 ? 14.709 33.044 -11.453 1.00 50.81 145 ALA A N 1
ATOM 1113 C CA . ALA A 1 145 ? 15.676 32.287 -12.243 1.00 50.81 145 ALA A CA 1
ATOM 1114 C C . ALA A 1 145 ? 16.116 31.007 -11.512 1.00 50.81 145 ALA A C 1
ATOM 1116 O O . ALA A 1 145 ? 16.275 30.984 -10.288 1.00 50.81 145 ALA A O 1
ATOM 1117 N N . ALA A 1 146 ? 16.336 29.930 -12.270 1.00 46.69 146 ALA A N 1
ATOM 1118 C CA . ALA A 1 146 ? 16.910 28.701 -11.737 1.00 46.69 146 ALA A CA 1
ATOM 1119 C C . ALA A 1 146 ? 18.331 28.978 -11.217 1.00 46.69 146 ALA A C 1
ATOM 1121 O O . ALA A 1 146 ? 19.186 29.467 -11.958 1.00 46.69 146 ALA A O 1
ATOM 1122 N N . ALA A 1 147 ? 18.582 28.695 -9.937 1.00 54.06 147 ALA A N 1
ATOM 1123 C CA . ALA A 1 147 ? 19.919 28.810 -9.369 1.00 54.06 147 ALA A CA 1
ATOM 1124 C C . ALA A 1 147 ? 20.854 27.746 -9.986 1.00 54.06 147 ALA A C 1
ATOM 1126 O O . ALA A 1 147 ? 20.440 26.590 -10.114 1.00 54.06 147 ALA A O 1
ATOM 1127 N N . PRO A 1 148 ? 22.096 28.101 -10.366 1.00 48.53 148 PRO A N 1
ATOM 1128 C CA . PRO A 1 148 ? 23.056 27.126 -10.871 1.00 48.53 148 PRO A CA 1
ATOM 1129 C C . PRO A 1 148 ? 23.428 26.110 -9.777 1.00 48.53 148 PRO A C 1
ATOM 1131 O O . PRO A 1 148 ? 23.340 26.435 -8.586 1.00 48.53 148 PRO A O 1
ATOM 1134 N N . PRO A 1 149 ? 23.834 24.883 -10.156 1.00 43.22 149 PRO A N 1
ATOM 1135 C CA . PRO A 1 149 ? 24.257 23.876 -9.191 1.00 43.22 149 PRO A CA 1
ATOM 1136 C C . PRO A 1 149 ? 25.445 24.400 -8.377 1.00 43.22 149 PRO A C 1
ATOM 1138 O O . PRO A 1 149 ? 26.380 24.977 -8.931 1.00 43.22 149 PRO A O 1
ATOM 1141 N N . ALA A 1 150 ? 25.382 24.222 -7.057 1.00 49.25 150 ALA A N 1
ATOM 1142 C CA . ALA A 1 150 ? 26.515 24.493 -6.183 1.00 49.25 150 ALA A CA 1
ATOM 1143 C C . ALA A 1 150 ? 27.607 23.446 -6.454 1.00 49.25 150 ALA A C 1
ATOM 1145 O O . ALA A 1 150 ? 27.300 22.252 -6.477 1.00 49.25 150 ALA A O 1
ATOM 1146 N N . CYS A 1 151 ? 28.832 23.916 -6.703 1.00 42.38 151 CYS A N 1
ATOM 1147 C CA . CYS A 1 151 ? 30.035 23.086 -6.768 1.00 42.38 151 CYS A CA 1
ATOM 1148 C C . CYS A 1 151 ? 30.322 22.404 -5.428 1.00 42.38 151 CYS A C 1
ATOM 1150 O O . CYS A 1 151 ? 30.059 23.041 -4.380 1.00 42.38 151 CYS A O 1
#

Secondary structure (DSSP, 8-state):
--------HHHHHHHHHHHHHHHHHHHHHHHHHHHHSSSS-TTTS-TT--HHHHHHHHHHHHHHHHHHHHT-TTS-HHHHHHHHHHHHHHHHHHHHHHHTT----S--HHHHHHHHHHHHHHHHHHHHH-TTTT-----B-TTSPBPPPP-

Foldseek 3Di:
DDDDDDPPPPQVVLLVLLLVLLVVLLVLLVVCLCLQQQVNDPVRRDPPPPVLVSLVSSLVSLVVSLVSQVVDPPHDPVLNVLSVVLNVLSVVVNVCCVVVVDPPRSHDNVNSVNSVSSSVSSVVSSCVSPVPPPPDDQPQDPVRDRDDDDD

Sequence (151 aa):
MSHHATPDCDSFDVNDALIIDLLQLKAVLATMGHLFGGECPRDERPTDLQLCLVMQWASKTGERAYRLASESPSMDEAVTGELMEMSALLLLMDATHSALDMRIEFSDEIMDGYLDAMIRCAQRVLETINPGLFRRPPRLNASGAAAPPAC

pLDDT: mean 74.68, std 16.26, range [36.59, 94.12]

Radius of gyration: 19.49 Å; chains: 1; bounding box: 48×50×63 Å